Protein AF-A0A5N5FW24-F1 (afdb_monomer)

Structure (mmCIF, N/CA/C/O backbone):
data_AF-A0A5N5FW24-F1
#
_entry.id   AF-A0A5N5FW24-F1
#
loop_
_atom_site.group_PDB
_atom_site.id
_atom_site.type_symbol
_atom_site.label_atom_id
_atom_site.label_alt_id
_atom_site.label_comp_id
_atom_site.label_asym_id
_atom_site.label_entity_id
_atom_site.label_seq_id
_atom_site.pdbx_PDB_ins_code
_atom_site.Cartn_x
_atom_site.Cartn_y
_atom_site.Cartn_z
_atom_site.occupancy
_atom_site.B_iso_or_equiv
_atom_site.auth_seq_id
_atom_site.auth_comp_id
_atom_site.auth_asym_id
_atom_site.auth_atom_id
_atom_site.pdbx_PDB_model_num
ATOM 1 N N . MET A 1 1 ? 13.592 -8.524 -9.738 1.00 65.50 1 MET A N 1
ATOM 2 C CA . MET A 1 1 ? 12.528 -8.003 -10.627 1.00 65.50 1 MET A CA 1
ATOM 3 C C . MET A 1 1 ? 11.386 -9.004 -10.630 1.00 65.50 1 MET A C 1
ATOM 5 O O . MET A 1 1 ? 11.663 -10.185 -10.805 1.00 65.50 1 MET A O 1
ATOM 9 N N . VAL A 1 2 ? 10.153 -8.561 -10.363 1.00 78.50 2 VAL A N 1
ATOM 10 C CA . VAL A 1 2 ? 8.972 -9.440 -10.421 1.00 78.50 2 VAL A CA 1
ATOM 11 C C . VAL A 1 2 ? 8.813 -9.926 -11.860 1.00 78.50 2 VAL A C 1
ATOM 13 O O . VAL A 1 2 ? 8.873 -9.114 -12.783 1.00 78.50 2 VAL A O 1
ATOM 16 N N . LYS A 1 3 ? 8.683 -11.241 -12.047 1.00 85.62 3 LYS A N 1
ATOM 17 C CA . LYS A 1 3 ? 8.463 -11.851 -13.360 1.00 85.62 3 LYS A CA 1
ATOM 18 C C . LYS A 1 3 ? 6.961 -11.944 -13.606 1.00 85.62 3 LYS A C 1
ATOM 20 O O . LYS A 1 3 ? 6.231 -12.409 -12.738 1.00 85.62 3 LYS A O 1
ATOM 25 N N . ALA A 1 4 ? 6.535 -11.508 -14.778 1.00 88.00 4 ALA A N 1
ATOM 26 C CA . ALA A 1 4 ? 5.164 -11.574 -15.255 1.00 88.00 4 ALA A CA 1
ATOM 27 C C . ALA A 1 4 ? 5.208 -11.919 -16.749 1.00 88.00 4 ALA A C 1
ATOM 29 O O . ALA A 1 4 ? 6.204 -11.617 -17.415 1.00 88.00 4 ALA A O 1
ATOM 30 N N . SER A 1 5 ? 4.179 -12.589 -17.266 1.00 93.19 5 SER A N 1
ATOM 31 C CA . SER A 1 5 ? 4.085 -12.857 -18.701 1.00 93.19 5 SER A CA 1
ATOM 32 C C . SER A 1 5 ? 3.871 -11.548 -19.472 1.00 93.19 5 SER A C 1
ATOM 34 O O . SER A 1 5 ? 3.339 -10.585 -18.904 1.00 93.19 5 SER A O 1
ATOM 36 N N . PRO A 1 6 ? 4.251 -11.483 -20.758 1.00 92.69 6 PRO A N 1
ATOM 37 C CA . PRO A 1 6 ? 3.826 -10.389 -21.624 1.00 92.69 6 PRO A CA 1
ATOM 38 C C . PRO A 1 6 ? 2.306 -10.196 -21.553 1.00 92.69 6 PRO A C 1
ATOM 40 O O . PRO A 1 6 ? 1.575 -11.160 -21.320 1.00 92.69 6 PRO A O 1
ATOM 43 N N . GLU A 1 7 ? 1.857 -8.949 -21.706 1.00 92.31 7 GLU A N 1
ATOM 44 C CA . GLU A 1 7 ? 0.427 -8.584 -21.727 1.00 92.31 7 GLU A CA 1
ATOM 45 C C . GLU A 1 7 ? -0.350 -8.955 -20.449 1.00 92.31 7 GLU A C 1
ATOM 47 O O . GLU A 1 7 ? -1.571 -9.088 -20.459 1.00 92.31 7 GLU A O 1
ATOM 52 N N . SER A 1 8 ? 0.351 -9.096 -19.321 1.00 93.44 8 SER A N 1
ATOM 53 C CA . SER A 1 8 ? -0.266 -9.321 -18.013 1.00 93.44 8 SER A CA 1
ATOM 54 C C . SER A 1 8 ? -0.088 -8.132 -17.073 1.00 93.44 8 SER A C 1
ATOM 56 O O . SER A 1 8 ? 0.780 -7.276 -17.261 1.00 93.44 8 SER A O 1
ATOM 58 N N . PHE A 1 9 ? -0.907 -8.100 -16.022 1.00 93.25 9 PHE A N 1
ATOM 59 C CA . PHE A 1 9 ? -0.816 -7.112 -14.953 1.00 93.25 9 PHE A CA 1
ATOM 60 C C . PHE A 1 9 ? -0.422 -7.788 -13.644 1.00 93.25 9 PHE A C 1
ATOM 62 O O . PHE A 1 9 ? -0.847 -8.902 -13.341 1.00 93.25 9 PHE A O 1
ATOM 69 N N . ILE A 1 10 ? 0.373 -7.084 -12.841 1.00 94.12 10 ILE A N 1
ATOM 70 C CA . ILE A 1 10 ? 0.716 -7.510 -11.485 1.00 94.12 10 ILE A CA 1
ATOM 71 C C . ILE A 1 10 ? -0.289 -6.865 -10.532 1.00 94.12 10 ILE A C 1
ATOM 73 O O . ILE A 1 10 ? -0.366 -5.638 -10.456 1.00 94.12 10 ILE A O 1
ATOM 77 N N . ILE A 1 11 ? -1.019 -7.688 -9.782 1.00 94.19 11 ILE A N 1
ATOM 78 C CA . ILE A 1 11 ? -1.941 -7.233 -8.736 1.00 94.19 11 ILE A CA 1
ATOM 79 C C . ILE A 1 11 ? -1.225 -7.296 -7.392 1.00 94.19 11 ILE A C 1
ATOM 81 O O . ILE A 1 11 ? -0.527 -8.264 -7.091 1.00 94.19 11 ILE A O 1
ATOM 85 N N . GLN A 1 12 ? -1.394 -6.255 -6.583 1.00 94.50 12 GLN A N 1
ATOM 86 C CA . GLN A 1 12 ? -0.831 -6.187 -5.242 1.00 94.50 12 GLN A CA 1
ATOM 87 C C . GLN A 1 12 ? -1.846 -5.643 -4.257 1.00 94.50 12 GLN A C 1
ATOM 89 O O . GLN A 1 12 ? -2.657 -4.776 -4.583 1.00 94.50 12 GLN A O 1
ATOM 94 N N . VAL A 1 13 ? -1.761 -6.151 -3.034 1.00 95.81 13 VAL A N 1
ATOM 95 C CA . VAL A 1 13 ? -2.589 -5.697 -1.924 1.00 95.81 13 VAL A CA 1
ATOM 96 C C . VAL A 1 13 ? -2.002 -4.394 -1.385 1.00 95.81 13 VAL A C 1
ATOM 98 O O . VAL A 1 13 ? -0.823 -4.335 -1.033 1.00 95.81 13 VAL A O 1
ATOM 101 N N . GLY A 1 14 ? -2.827 -3.349 -1.324 1.00 95.06 14 GLY A N 1
ATOM 102 C CA . GLY A 1 14 ? -2.496 -2.085 -0.662 1.00 95.06 14 GLY A CA 1
ATOM 103 C C . GLY A 1 14 ? -2.966 -2.041 0.795 1.00 95.06 14 GLY A C 1
ATOM 104 O O . GLY A 1 14 ? -3.811 -2.835 1.206 1.00 95.06 14 GLY A O 1
ATOM 105 N N . GLU A 1 15 ? -2.477 -1.060 1.559 1.00 93.81 15 GLU A N 1
ATOM 106 C CA . GLU A 1 15 ? -2.783 -0.910 2.994 1.00 93.81 15 GLU A CA 1
ATOM 107 C C . GLU A 1 15 ? -4.285 -0.826 3.295 1.00 93.81 15 GLU A C 1
ATOM 109 O O . GLU A 1 15 ? -4.752 -1.409 4.263 1.00 93.81 15 GLU A O 1
ATOM 114 N N . SER A 1 16 ? -5.088 -0.159 2.460 1.00 95.56 16 SER A N 1
ATOM 115 C CA . SER A 1 16 ? -6.535 -0.091 2.708 1.00 95.56 16 SER A CA 1
ATOM 116 C C . SER A 1 16 ? -7.222 -1.455 2.608 1.00 95.56 16 SER A C 1
ATOM 118 O O . SER A 1 16 ? -8.159 -1.712 3.358 1.00 95.56 16 SER A O 1
ATOM 120 N N . ALA A 1 17 ? -6.769 -2.334 1.709 1.00 95.38 17 ALA A N 1
ATOM 121 C CA . ALA A 1 17 ? -7.306 -3.689 1.604 1.00 95.38 17 ALA A CA 1
ATOM 122 C C . ALA A 1 17 ? -6.893 -4.539 2.813 1.00 95.38 17 ALA A C 1
ATOM 124 O O . ALA A 1 17 ? -7.723 -5.274 3.343 1.00 95.38 17 ALA A O 1
ATOM 125 N N . ASP A 1 18 ? -5.658 -4.377 3.285 1.00 93.81 18 ASP A N 1
ATOM 126 C CA . ASP A 1 18 ? -5.161 -4.991 4.518 1.00 93.81 18 ASP A CA 1
ATOM 127 C C . ASP A 1 18 ? -6.038 -4.608 5.724 1.00 93.81 18 ASP A C 1
ATOM 129 O O . ASP A 1 18 ? -6.677 -5.477 6.327 1.00 93.81 18 ASP A O 1
ATOM 133 N N . ILE A 1 19 ? -6.215 -3.302 5.958 1.00 93.38 19 ILE A N 1
ATOM 134 C CA . ILE A 1 19 ? -7.038 -2.740 7.042 1.00 93.38 19 ILE A CA 1
ATOM 135 C C . ILE A 1 19 ? -8.483 -3.248 6.967 1.00 93.38 19 ILE A C 1
ATOM 137 O O . ILE A 1 19 ? -9.005 -3.792 7.939 1.00 93.38 19 ILE A O 1
ATOM 141 N N . ILE A 1 20 ? -9.138 -3.117 5.806 1.00 93.75 20 ILE A N 1
ATOM 142 C CA . ILE A 1 20 ? -10.542 -3.531 5.626 1.00 93.75 20 ILE A CA 1
ATOM 143 C C . ILE A 1 20 ? -10.707 -5.041 5.836 1.00 93.75 20 ILE A C 1
ATOM 145 O O . ILE A 1 20 ? -11.719 -5.485 6.380 1.00 93.75 20 ILE A O 1
ATOM 149 N N . SER A 1 21 ? -9.726 -5.832 5.399 1.00 92.38 21 SER A N 1
ATOM 150 C CA . SER A 1 21 ? -9.753 -7.290 5.521 1.00 92.38 21 SER A CA 1
ATOM 151 C C . SER A 1 21 ? -9.380 -7.797 6.915 1.00 92.38 21 SER A C 1
ATOM 153 O O . SER A 1 21 ? -9.483 -9.001 7.158 1.00 92.38 21 SER A O 1
ATOM 155 N N . ARG A 1 22 ? -8.964 -6.899 7.819 1.00 90.25 22 ARG A N 1
ATOM 156 C CA . ARG A 1 22 ? -8.459 -7.215 9.160 1.00 90.25 22 ARG A CA 1
ATOM 157 C C . ARG A 1 22 ? -7.259 -8.164 9.115 1.00 90.25 22 ARG A C 1
ATOM 159 O O . ARG A 1 22 ? -7.224 -9.168 9.817 1.00 90.25 22 ARG A O 1
ATOM 166 N N . GLY A 1 23 ? -6.315 -7.879 8.218 1.00 87.56 23 GLY A N 1
ATOM 167 C CA . GLY A 1 23 ? -5.090 -8.664 8.041 1.00 87.56 23 GLY A CA 1
ATOM 168 C C . GLY A 1 23 ? -5.261 -9.990 7.290 1.00 87.56 23 GLY A C 1
ATOM 169 O O . GLY A 1 23 ? -4.290 -10.725 7.132 1.00 87.56 23 GLY A O 1
ATOM 170 N N . LYS A 1 24 ? -6.464 -10.321 6.787 1.00 90.94 24 LYS A N 1
ATOM 171 C CA . LYS A 1 24 ? -6.649 -11.490 5.897 1.00 90.94 24 LYS A CA 1
ATOM 172 C C . LYS A 1 24 ? -5.926 -11.312 4.560 1.00 90.94 24 LYS A C 1
ATOM 174 O O . LYS A 1 24 ? -5.506 -12.290 3.949 1.00 90.94 24 LYS A O 1
ATOM 179 N N . LEU A 1 25 ? -5.817 -10.070 4.100 1.00 93.19 25 LEU A N 1
ATOM 180 C CA . LEU A 1 25 ? -4.933 -9.649 3.025 1.00 93.19 25 LEU A CA 1
ATOM 181 C C . LEU A 1 25 ? -3.790 -8.853 3.650 1.00 93.19 25 LEU A C 1
ATOM 183 O O . LEU A 1 25 ? -4.033 -8.041 4.535 1.00 93.19 25 LEU A O 1
ATOM 187 N N . GLN A 1 26 ? -2.567 -9.055 3.169 1.00 91.25 26 GLN A N 1
ATOM 188 C CA . GLN A 1 26 ? -1.392 -8.363 3.694 1.00 91.25 26 GLN A CA 1
ATOM 189 C C . GLN A 1 26 ? -0.850 -7.372 2.670 1.00 91.25 26 GLN A C 1
ATOM 191 O O . GLN A 1 26 ? -0.580 -7.744 1.523 1.00 91.25 26 GLN A O 1
ATOM 196 N N . ALA A 1 27 ? -0.676 -6.115 3.082 1.00 92.50 27 ALA A N 1
ATOM 197 C CA . ALA A 1 27 ? -0.110 -5.081 2.230 1.00 92.50 27 ALA A CA 1
ATOM 198 C C . ALA A 1 27 ? 1.280 -5.497 1.721 1.00 92.50 27 ALA A C 1
ATOM 200 O O . ALA A 1 27 ? 2.162 -5.893 2.483 1.00 92.50 27 ALA A O 1
ATOM 201 N N . THR A 1 28 ? 1.484 -5.428 0.406 1.00 92.12 28 THR A N 1
ATOM 202 C CA . THR A 1 28 ? 2.715 -5.919 -0.220 1.00 92.12 28 THR A CA 1
ATOM 203 C C . THR A 1 28 ? 3.801 -4.844 -0.201 1.00 92.12 28 THR A C 1
ATOM 205 O O . THR A 1 28 ? 3.726 -3.870 -0.953 1.00 92.12 28 THR A O 1
ATOM 208 N N . LEU A 1 29 ? 4.855 -5.043 0.601 1.00 88.56 29 LEU A N 1
ATOM 209 C CA . LEU A 1 29 ? 6.050 -4.199 0.538 1.00 88.56 29 LEU A CA 1
ATOM 210 C C . LEU A 1 29 ? 6.749 -4.385 -0.816 1.00 88.56 29 LEU A C 1
ATOM 212 O O . LEU A 1 29 ? 7.009 -5.505 -1.258 1.00 88.56 29 LEU A O 1
ATOM 216 N N . ARG A 1 30 ? 7.077 -3.276 -1.481 1.00 88.00 30 ARG A N 1
ATOM 217 C CA . ARG A 1 30 ? 7.777 -3.293 -2.768 1.00 88.00 30 ARG A CA 1
ATOM 218 C C . ARG A 1 30 ? 8.770 -2.152 -2.885 1.00 88.00 30 ARG A C 1
ATOM 220 O O . ARG A 1 30 ? 8.531 -1.056 -2.396 1.00 88.00 30 ARG A O 1
ATOM 227 N N . SER A 1 31 ? 9.841 -2.408 -3.625 1.00 87.00 31 SER A N 1
ATOM 228 C CA . SER A 1 31 ? 10.819 -1.404 -4.032 1.00 87.00 31 SER A CA 1
ATOM 229 C C . SER A 1 31 ? 11.177 -1.598 -5.502 1.00 87.00 31 SER A C 1
ATOM 231 O O . SER A 1 31 ? 11.070 -2.702 -6.048 1.00 87.00 31 SER A O 1
ATOM 233 N N . LEU A 1 32 ? 11.557 -0.507 -6.156 1.00 84.75 32 LEU A N 1
ATOM 234 C CA . LEU A 1 32 ? 12.049 -0.503 -7.523 1.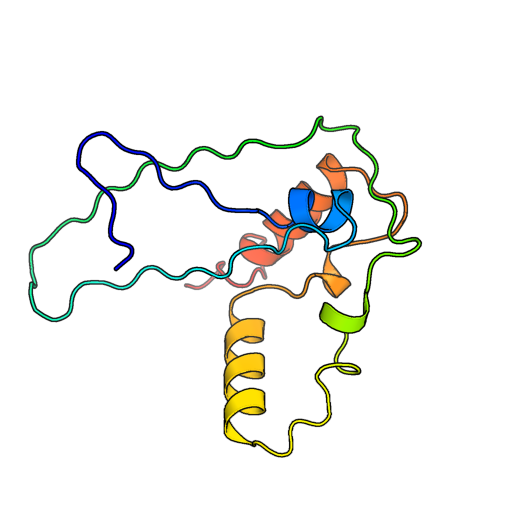00 84.75 32 LEU A CA 1
ATOM 235 C C . LEU A 1 32 ? 13.513 -0.082 -7.492 1.00 84.75 32 LEU A C 1
ATOM 237 O O . LEU A 1 32 ? 13.850 0.950 -6.922 1.00 84.75 32 LEU A O 1
ATOM 241 N N . CYS A 1 33 ? 14.373 -0.877 -8.121 1.00 83.12 33 CYS A N 1
ATOM 242 C CA . CYS A 1 33 ? 15.787 -0.570 -8.268 1.00 83.12 33 CYS A CA 1
ATOM 243 C C . CYS A 1 33 ? 16.159 -0.467 -9.746 1.00 83.12 33 CYS A C 1
ATOM 245 O O . CYS A 1 33 ? 15.604 -1.169 -10.601 1.00 83.12 33 CYS A O 1
ATOM 247 N N . ARG A 1 34 ? 17.117 0.413 -10.041 1.00 83.56 34 ARG A N 1
ATOM 248 C CA . ARG A 1 34 ? 17.750 0.477 -11.356 1.00 83.56 34 ARG A CA 1
ATOM 249 C C . ARG A 1 34 ? 18.549 -0.815 -11.588 1.00 83.56 34 ARG A C 1
ATOM 251 O O . ARG A 1 34 ? 19.285 -1.226 -10.690 1.00 83.56 34 ARG A O 1
ATOM 258 N N . PRO A 1 35 ? 18.430 -1.468 -12.757 1.00 82.06 35 PRO A N 1
ATOM 259 C CA . PRO A 1 35 ? 19.271 -2.614 -13.088 1.00 82.06 35 PRO A CA 1
ATOM 260 C C . PRO A 1 35 ? 20.753 -2.223 -13.085 1.00 82.06 35 PRO A C 1
ATOM 262 O O . PRO A 1 35 ? 21.139 -1.281 -13.765 1.00 82.06 35 PRO A O 1
ATOM 265 N N . SER A 1 36 ? 21.591 -2.963 -12.359 1.00 80.50 36 SER A N 1
ATOM 266 C CA . SER A 1 36 ? 23.026 -2.658 -12.222 1.00 80.50 36 SER A CA 1
ATOM 267 C C . SER A 1 36 ? 23.859 -2.952 -13.471 1.00 80.50 36 SER A C 1
ATOM 269 O O . SER A 1 36 ? 24.993 -2.507 -13.567 1.00 80.50 36 SER A O 1
ATOM 271 N N . LYS A 1 37 ? 23.320 -3.729 -14.415 1.00 83.00 37 LYS A N 1
ATOM 272 C CA . LYS A 1 37 ? 24.046 -4.195 -15.607 1.00 83.00 37 LYS A CA 1
ATOM 273 C C . LYS A 1 37 ? 23.912 -3.276 -16.825 1.00 83.00 37 LYS A C 1
ATOM 275 O O . LYS A 1 37 ? 24.569 -3.532 -17.826 1.00 83.00 37 LYS A O 1
ATOM 280 N N . PHE A 1 38 ? 23.036 -2.272 -16.776 1.00 79.00 38 PHE A N 1
ATOM 281 C CA . PHE A 1 38 ? 22.714 -1.439 -17.934 1.00 79.00 38 PHE A CA 1
ATOM 282 C C . PHE A 1 38 ? 22.637 0.033 -17.536 1.00 79.00 38 PHE A C 1
ATOM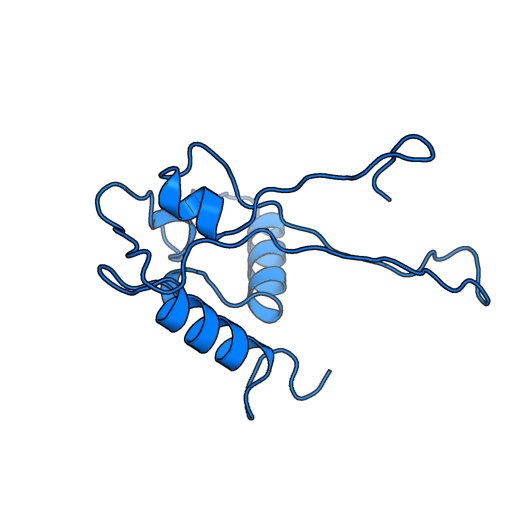 284 O O . PHE A 1 38 ? 21.825 0.410 -16.689 1.00 79.00 38 PHE A O 1
ATOM 291 N N . ASP A 1 39 ? 23.446 0.868 -18.188 1.00 79.81 39 ASP A N 1
ATOM 292 C CA . ASP A 1 39 ? 23.543 2.286 -17.838 1.00 79.81 39 ASP A CA 1
ATOM 293 C C . ASP A 1 39 ? 22.526 3.186 -18.549 1.00 79.81 39 ASP A C 1
ATOM 295 O O . ASP A 1 39 ? 22.139 4.220 -18.013 1.00 79.81 39 ASP A O 1
ATOM 299 N N . ASN A 1 40 ? 22.025 2.768 -19.711 1.00 85.00 40 ASN A N 1
ATOM 300 C CA . ASN A 1 40 ? 21.139 3.578 -20.553 1.00 85.00 40 ASN A CA 1
ATOM 301 C C . ASN A 1 40 ? 19.789 2.891 -20.779 1.00 85.00 40 ASN A C 1
ATOM 303 O O . ASN A 1 40 ? 19.303 2.800 -21.904 1.00 85.00 40 ASN A O 1
ATOM 307 N N . LEU A 1 41 ? 19.202 2.354 -19.708 1.00 85.88 41 LEU A N 1
ATOM 308 C CA . LEU A 1 41 ? 17.901 1.694 -19.763 1.00 85.88 41 LEU A CA 1
ATOM 309 C C . LEU A 1 41 ? 16.849 2.524 -19.023 1.00 85.88 41 LEU A C 1
ATOM 311 O O . LEU A 1 41 ? 16.906 2.659 -17.800 1.00 85.88 41 LEU A O 1
ATOM 315 N N . SER A 1 42 ? 15.866 3.038 -19.765 1.00 86.44 42 SER A N 1
ATOM 316 C CA . SER A 1 42 ? 14.648 3.599 -19.177 1.00 86.44 42 SER A CA 1
ATOM 317 C C . SER A 1 42 ? 13.705 2.467 -18.777 1.00 86.44 42 SER A C 1
ATOM 319 O O . SER A 1 42 ? 13.491 1.522 -19.540 1.00 86.44 42 SER A O 1
ATOM 321 N N . ARG A 1 43 ? 13.139 2.554 -17.571 1.00 85.56 43 ARG A N 1
ATOM 322 C CA . ARG A 1 43 ? 12.089 1.645 -17.111 1.00 85.56 43 ARG A CA 1
ATOM 323 C C . ARG A 1 43 ? 10.795 2.422 -16.959 1.00 85.56 43 ARG A C 1
ATOM 325 O O . ARG A 1 43 ? 10.628 3.176 -16.005 1.00 85.56 43 ARG A O 1
ATOM 332 N N . GLU A 1 44 ? 9.862 2.148 -17.852 1.00 88.75 44 GLU A N 1
ATOM 333 C CA . GLU A 1 44 ? 8.527 2.728 -17.821 1.00 88.75 44 GLU A CA 1
ATOM 334 C C . GLU A 1 44 ? 7.577 1.792 -17.071 1.00 88.75 44 GLU A C 1
ATOM 336 O O . GLU A 1 44 ? 7.660 0.564 -17.150 1.00 88.75 44 GLU A O 1
ATOM 341 N N . THR A 1 45 ? 6.716 2.353 -16.228 1.00 90.19 45 THR A N 1
ATOM 342 C CA . THR A 1 45 ? 5.734 1.583 -15.460 1.00 90.19 45 THR A CA 1
ATOM 343 C C . THR A 1 45 ? 4.492 2.433 -15.273 1.00 90.19 45 THR A C 1
ATOM 345 O O . THR A 1 45 ? 4.575 3.546 -14.765 1.00 90.19 45 THR A O 1
ATOM 348 N N . PHE A 1 46 ? 3.342 1.877 -15.636 1.00 92.12 46 PHE A N 1
ATOM 349 C CA . PHE A 1 46 ? 2.042 2.453 -15.333 1.00 92.12 46 PHE A CA 1
ATOM 350 C C . PHE A 1 46 ? 1.445 1.739 -14.118 1.00 92.12 46 PHE A C 1
ATOM 352 O O . PHE A 1 46 ? 1.508 0.511 -14.023 1.00 92.12 46 PHE A O 1
ATOM 359 N N . VAL A 1 47 ? 0.905 2.501 -13.167 1.00 94.44 47 VAL A N 1
ATOM 360 C CA . VAL A 1 47 ? 0.314 1.965 -11.935 1.00 94.44 47 VAL A CA 1
ATOM 361 C C . VAL A 1 47 ? -1.093 2.520 -11.782 1.00 94.44 47 VAL A C 1
ATOM 363 O O . VAL A 1 47 ? -1.294 3.730 -11.845 1.00 94.44 47 VAL A O 1
ATOM 366 N N . VAL A 1 48 ? -2.053 1.627 -11.544 1.00 96.44 48 VAL A N 1
ATOM 367 C CA . VAL A 1 48 ? -3.442 1.976 -11.232 1.00 96.44 48 VAL A CA 1
ATOM 368 C C . VAL A 1 48 ? -3.717 1.633 -9.776 1.00 96.44 48 VAL A C 1
ATOM 370 O O . VAL A 1 48 ? -3.443 0.516 -9.338 1.00 96.44 48 VAL A O 1
ATOM 373 N N . PHE A 1 49 ? -4.285 2.584 -9.037 1.00 95.75 49 PHE A N 1
ATOM 374 C CA . PHE A 1 49 ? -4.731 2.376 -7.664 1.00 95.75 49 PHE A CA 1
ATOM 375 C C . PHE A 1 49 ? -6.248 2.192 -7.640 1.00 95.75 49 PHE A C 1
ATOM 377 O O . PHE A 1 49 ? -7.001 3.127 -7.906 1.00 95.75 49 PHE A O 1
ATOM 384 N N . LEU A 1 50 ? -6.696 0.981 -7.310 1.00 96.75 50 LEU A N 1
ATOM 385 C CA . LEU A 1 50 ? -8.098 0.714 -6.996 1.00 96.75 50 LEU A CA 1
ATOM 386 C C . LEU A 1 50 ? -8.317 1.023 -5.516 1.00 96.75 50 LEU A C 1
ATOM 388 O O . LEU A 1 50 ? -7.766 0.345 -4.649 1.00 96.75 50 LEU A O 1
ATOM 392 N N . GLN A 1 51 ? -9.081 2.074 -5.236 1.00 96.44 51 GLN A N 1
ATOM 393 C CA . GLN A 1 51 ? -9.229 2.626 -3.892 1.00 96.44 51 GLN A CA 1
ATOM 394 C C . GLN A 1 51 ? -10.662 2.499 -3.359 1.00 96.44 51 GLN A C 1
ATOM 396 O O . GLN A 1 51 ? -11.606 2.437 -4.152 1.00 96.44 51 GLN A O 1
ATOM 401 N N . PRO A 1 52 ? -10.855 2.478 -2.027 1.00 97.31 52 PRO A N 1
ATOM 402 C CA . PRO A 1 52 ? -12.184 2.553 -1.433 1.00 97.31 52 PRO A CA 1
ATOM 403 C C . PRO A 1 52 ? -12.922 3.844 -1.810 1.00 97.31 52 PRO A C 1
ATOM 405 O O . PRO A 1 52 ? -12.320 4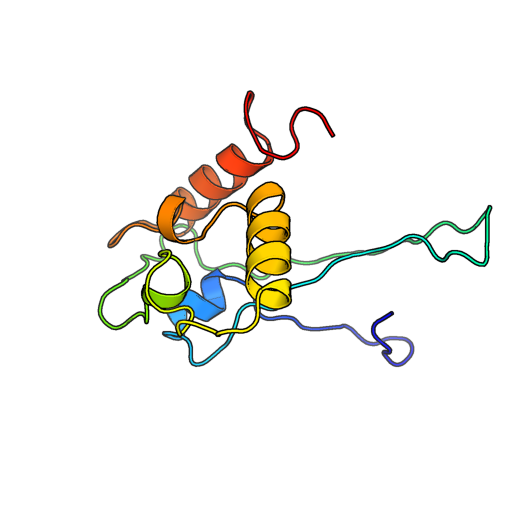.838 -2.218 1.00 97.31 52 PRO A O 1
ATOM 408 N N . ALA A 1 53 ? -14.238 3.858 -1.590 1.00 98.06 53 ALA A N 1
ATOM 409 C CA . ALA A 1 53 ? -15.003 5.100 -1.614 1.00 98.06 53 ALA A CA 1
ATOM 410 C C . ALA A 1 53 ? -14.443 6.100 -0.587 1.00 98.06 53 ALA A C 1
ATOM 412 O O . ALA A 1 53 ? -14.033 5.710 0.507 1.00 98.06 53 ALA A O 1
ATOM 413 N N . TRP A 1 54 ? -14.470 7.394 -0.910 1.00 97.88 54 TRP A N 1
ATOM 414 C CA . TRP A 1 54 ? -13.909 8.452 -0.061 1.00 97.88 54 TRP A CA 1
ATOM 415 C C . TRP A 1 54 ? -14.457 8.456 1.371 1.00 97.88 54 TRP A C 1
ATOM 417 O O . TRP A 1 54 ? -13.705 8.672 2.319 1.00 97.88 54 TRP A O 1
ATOM 427 N N . ASN A 1 55 ? -15.747 8.163 1.531 1.00 97.94 55 ASN A N 1
ATOM 428 C CA . ASN A 1 55 ? -16.439 8.098 2.816 1.00 97.94 55 ASN A CA 1
ATOM 429 C C . ASN A 1 55 ? -16.337 6.727 3.509 1.00 97.94 55 ASN A C 1
ATOM 431 O O . ASN A 1 55 ? -16.979 6.523 4.537 1.00 97.94 55 ASN A O 1
ATOM 435 N N . LYS A 1 56 ? -15.574 5.767 2.967 1.00 97.81 56 LYS A N 1
ATOM 436 C CA . LYS A 1 56 ? -15.380 4.469 3.616 1.00 97.81 56 LYS A CA 1
ATOM 437 C C . LYS A 1 56 ? -14.665 4.678 4.946 1.00 97.81 56 LYS A C 1
ATOM 439 O O . LYS A 1 56 ? -13.510 5.087 4.959 1.00 97.81 56 LYS A O 1
ATOM 444 N N . THR A 1 57 ? -15.333 4.355 6.044 1.00 97.19 57 THR A N 1
ATOM 445 C CA . THR A 1 57 ? -14.742 4.393 7.383 1.00 97.19 57 THR A CA 1
ATOM 446 C C . THR A 1 57 ? -13.889 3.155 7.647 1.00 97.19 57 THR A C 1
ATOM 448 O O . THR A 1 57 ? -14.292 2.031 7.319 1.00 97.19 57 THR A O 1
ATOM 451 N N . PHE A 1 58 ? -12.720 3.361 8.252 1.00 94.69 58 PHE A N 1
ATOM 452 C CA . PHE A 1 58 ? -11.893 2.302 8.815 1.00 94.69 58 PHE A CA 1
ATOM 453 C C . PHE A 1 58 ? -12.249 2.056 10.280 1.00 94.69 58 PHE A C 1
ATOM 455 O O . PHE A 1 58 ? -12.484 2.986 11.046 1.00 94.69 58 PHE A O 1
ATOM 462 N N . SER A 1 59 ? -12.277 0.778 10.645 1.00 89.88 59 SER A N 1
ATOM 463 C CA . SER A 1 59 ? -12.427 0.300 12.016 1.00 89.88 59 SER A CA 1
ATOM 464 C C . SER A 1 59 ? -11.155 -0.463 12.349 1.00 89.88 59 SER A C 1
ATOM 466 O O . SER A 1 59 ? -10.731 -1.342 11.598 1.00 89.88 59 SER A O 1
ATOM 468 N N . VAL A 1 60 ? -10.519 -0.050 13.437 1.00 83.50 60 VAL A N 1
ATOM 469 C CA . VAL A 1 60 ? -9.284 -0.640 13.963 1.00 83.50 60 VAL A CA 1
ATOM 470 C C . VAL A 1 60 ? -9.611 -1.700 15.020 1.00 83.50 60 VAL A C 1
ATOM 472 O O . VAL A 1 60 ? -8.752 -2.476 15.426 1.00 83.50 60 VAL A O 1
ATOM 475 N N . THR A 1 61 ? -10.879 -1.783 15.424 1.00 76.44 61 THR A N 1
ATOM 476 C CA . THR A 1 61 ? -11.430 -2.874 16.228 1.00 76.44 61 THR A CA 1
ATOM 477 C C . THR A 1 61 ? -11.069 -4.212 15.569 1.00 76.44 61 THR A C 1
ATOM 479 O O . THR A 1 61 ? -11.292 -4.405 14.376 1.00 76.44 61 THR A O 1
ATOM 482 N N . ASP A 1 62 ? -10.438 -5.120 16.312 1.00 70.81 62 ASP A N 1
ATOM 483 C CA . ASP A 1 62 ? -9.940 -6.423 15.835 1.00 70.81 62 ASP A CA 1
ATOM 484 C C . ASP A 1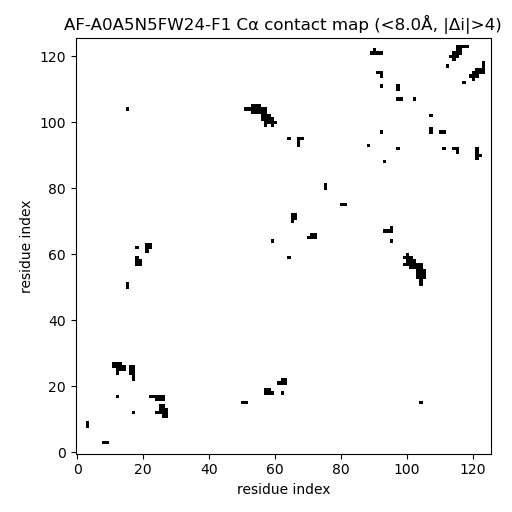 62 ? -8.888 -6.380 14.704 1.00 70.81 62 ASP A C 1
ATOM 486 O O . ASP A 1 62 ? -8.560 -7.421 14.133 1.00 70.81 62 ASP A O 1
ATOM 490 N N . TYR A 1 63 ? -8.346 -5.206 14.355 1.00 73.69 63 TYR A N 1
ATOM 491 C CA . TYR A 1 63 ? -7.152 -5.132 13.517 1.00 73.69 63 TYR A CA 1
ATOM 492 C C . TYR A 1 63 ? -5.942 -5.482 14.390 1.00 73.69 63 TYR A C 1
ATOM 494 O O . TYR A 1 63 ? -5.808 -4.901 15.472 1.00 73.69 63 TYR A O 1
ATOM 502 N N . PRO A 1 64 ? -5.047 -6.391 13.966 1.00 66.88 64 PRO A N 1
ATOM 503 C CA . PRO A 1 64 ? -3.816 -6.677 14.695 1.00 66.88 64 PRO A CA 1
ATOM 504 C C . PRO A 1 64 ? -2.885 -5.456 14.620 1.00 66.88 64 PRO A C 1
ATOM 506 O O . PRO A 1 64 ? -1.953 -5.387 13.822 1.00 66.88 64 PRO A O 1
ATOM 509 N N . MET A 1 65 ? -3.152 -4.445 15.450 1.00 57.78 65 MET A N 1
ATOM 510 C CA . MET A 1 65 ? -2.433 -3.169 15.438 1.00 57.78 65 MET A CA 1
ATOM 511 C C . MET A 1 65 ? -0.982 -3.308 15.915 1.00 57.78 65 MET A C 1
ATOM 513 O O . MET A 1 65 ? -0.161 -2.417 15.693 1.00 57.78 65 MET A O 1
ATOM 517 N N . ASN A 1 66 ? -0.638 -4.474 16.458 1.00 51.97 66 ASN A N 1
ATOM 518 C CA . ASN A 1 66 ? 0.715 -4.838 16.845 1.00 51.97 66 ASN A CA 1
ATOM 519 C C . ASN A 1 66 ? 1.672 -5.047 15.650 1.00 51.97 66 ASN A C 1
ATOM 521 O O . ASN A 1 66 ? 2.865 -5.236 15.858 1.00 51.97 66 ASN A O 1
ATOM 525 N N . MET A 1 67 ? 1.194 -4.945 14.399 1.00 49.94 67 MET A N 1
ATOM 526 C CA . MET A 1 67 ? 2.064 -4.842 13.213 1.00 49.94 67 MET A CA 1
ATOM 527 C C . MET A 1 67 ? 2.630 -3.430 12.968 1.00 49.94 67 MET A C 1
ATOM 529 O O . MET A 1 67 ? 3.499 -3.269 12.112 1.00 49.94 67 MET A O 1
ATOM 533 N N . GLY A 1 68 ? 2.145 -2.398 13.674 1.00 46.59 68 GLY A N 1
ATOM 534 C CA . GLY A 1 68 ? 2.546 -0.998 13.456 1.00 46.59 68 GLY A CA 1
ATOM 535 C C . GLY A 1 68 ? 3.156 -0.286 14.666 1.00 46.59 68 GLY A C 1
ATOM 536 O O . GLY A 1 68 ? 3.745 0.783 14.500 1.00 46.59 68 GLY A O 1
ATOM 537 N N . THR A 1 69 ? 3.027 -0.848 15.866 1.00 39.22 69 THR A N 1
ATOM 538 C CA . THR A 1 69 ? 3.729 -0.410 17.076 1.00 39.22 69 THR A CA 1
ATOM 539 C C . THR A 1 69 ? 4.881 -1.361 17.368 1.00 39.22 69 THR A C 1
ATOM 541 O O . THR A 1 69 ? 4.791 -2.565 17.156 1.00 39.22 69 THR A O 1
ATOM 544 N N . SER A 1 70 ? 5.972 -0.789 17.868 1.00 47.03 70 SER A N 1
ATOM 545 C CA . SER A 1 70 ? 7.261 -1.391 18.232 1.00 47.03 70 SER A CA 1
ATOM 546 C C . SER A 1 70 ? 7.217 -2.582 19.222 1.00 47.03 70 SER A C 1
ATOM 548 O O . SER A 1 70 ? 8.231 -2.865 19.856 1.00 47.03 70 SER A O 1
ATOM 550 N N . SER A 1 71 ? 6.084 -3.263 19.425 1.00 39.25 71 SER A N 1
ATOM 551 C CA . SER A 1 71 ? 5.899 -4.203 20.539 1.00 39.25 71 SER A CA 1
ATOM 552 C C . SER A 1 71 ? 5.426 -5.618 20.181 1.00 39.25 71 SER A C 1
ATOM 554 O O . SER A 1 71 ? 5.466 -6.453 21.075 1.00 39.25 71 SER A O 1
ATOM 556 N N . GLU A 1 72 ? 5.088 -5.951 18.924 1.00 38.41 72 GLU A N 1
ATOM 557 C CA . GLU A 1 72 ? 5.030 -7.368 18.481 1.00 38.41 72 GLU A CA 1
ATOM 558 C C . GLU A 1 72 ? 5.630 -7.620 17.090 1.00 38.41 72 GLU A C 1
ATOM 560 O O . GLU A 1 72 ? 5.242 -8.534 16.360 1.00 38.41 72 GLU A O 1
ATOM 565 N N . ILE A 1 73 ? 6.725 -6.932 16.776 1.00 47.16 73 ILE A N 1
ATOM 566 C CA . ILE A 1 73 ? 7.834 -7.741 16.276 1.00 47.16 73 ILE A CA 1
ATOM 567 C C . ILE A 1 73 ? 8.145 -8.599 17.498 1.00 47.16 73 ILE A C 1
ATOM 569 O O . ILE A 1 73 ? 8.477 -8.040 18.546 1.00 47.16 73 ILE A O 1
ATOM 573 N N . LYS A 1 74 ? 7.936 -9.926 17.429 1.00 39.59 74 LYS A N 1
ATOM 574 C CA . LYS A 1 74 ? 8.556 -10.859 18.388 1.00 39.59 74 LYS A CA 1
ATOM 575 C C . LYS A 1 74 ? 9.922 -10.273 18.726 1.00 39.59 74 LYS A C 1
ATOM 577 O O . LYS A 1 74 ? 10.541 -9.755 17.806 1.00 39.59 74 LYS A O 1
ATOM 582 N N . GLN A 1 75 ? 10.395 -10.293 19.967 1.00 43.38 75 GLN A N 1
ATOM 583 C CA . GLN A 1 75 ? 11.831 -10.105 20.171 1.00 43.38 75 GLN A CA 1
ATOM 584 C C . GLN A 1 75 ? 12.510 -11.141 19.270 1.00 43.38 75 GLN A C 1
ATOM 586 O O . GLN A 1 75 ? 12.515 -12.332 19.562 1.00 43.38 75 GLN A O 1
ATOM 591 N N . VAL A 1 76 ? 12.874 -10.723 18.062 1.00 48.06 76 VAL A N 1
ATOM 592 C CA . VAL A 1 76 ? 13.597 -11.543 17.132 1.00 48.06 76 VAL A CA 1
ATOM 593 C C . VAL A 1 76 ? 14.981 -11.268 17.645 1.00 48.06 76 VAL A C 1
ATOM 595 O O . VAL A 1 76 ? 15.484 -10.157 17.489 1.00 48.06 76 VAL A O 1
ATOM 598 N N . ASP A 1 77 ? 15.566 -12.260 18.305 1.00 59.12 77 ASP A N 1
ATOM 599 C CA . ASP A 1 77 ? 16.952 -12.243 18.780 1.00 59.12 77 ASP A CA 1
ATOM 600 C C . ASP A 1 77 ? 17.972 -12.103 17.620 1.00 59.12 77 ASP A C 1
ATOM 602 O O . ASP A 1 77 ? 19.156 -12.384 17.781 1.00 59.12 77 ASP A O 1
ATOM 606 N N . ASP A 1 78 ? 17.515 -11.677 16.437 1.00 69.31 78 ASP A N 1
ATOM 607 C CA . ASP A 1 78 ? 18.273 -11.451 15.223 1.00 69.31 78 ASP A CA 1
ATOM 608 C C . ASP A 1 78 ? 18.491 -9.936 15.009 1.00 69.31 78 ASP A C 1
ATOM 610 O O . ASP A 1 78 ? 17.593 -9.223 14.533 1.00 69.31 78 ASP A O 1
ATOM 614 N N . PRO A 1 79 ? 19.681 -9.415 15.355 1.00 72.50 79 PRO A N 1
ATOM 615 C CA . PRO A 1 79 ? 20.022 -8.000 15.226 1.00 72.50 79 PRO A CA 1
ATOM 616 C C . PRO A 1 79 ? 20.052 -7.487 13.777 1.00 72.50 79 PRO A C 1
ATOM 618 O O . PRO A 1 79 ? 20.109 -6.273 13.568 1.00 72.50 79 PRO A O 1
ATOM 621 N N . ASP A 1 80 ? 20.015 -8.361 12.768 1.00 72.88 80 ASP A N 1
ATOM 622 C CA . ASP A 1 80 ? 19.962 -7.932 11.368 1.00 72.88 80 ASP A CA 1
ATOM 623 C C . ASP A 1 80 ? 18.528 -7.598 10.915 1.00 72.88 80 ASP A C 1
ATOM 625 O O . ASP A 1 80 ? 18.327 -6.682 10.109 1.00 72.88 80 ASP A O 1
ATOM 629 N N . GLN A 1 81 ? 17.506 -8.247 11.487 1.00 72.62 81 GLN A N 1
ATOM 630 C CA . GLN A 1 81 ? 16.101 -7.916 11.204 1.00 72.62 81 GLN A CA 1
ATOM 631 C C . GLN A 1 81 ? 15.661 -6.600 11.849 1.00 72.62 81 GLN A C 1
ATOM 633 O O . GLN A 1 81 ? 14.867 -5.859 11.257 1.00 72.62 81 GLN A O 1
ATOM 638 N N . SER A 1 82 ? 16.189 -6.278 13.032 1.00 76.06 82 SER A N 1
ATOM 639 C CA . SER A 1 82 ? 15.906 -5.000 13.694 1.00 76.06 82 SER A CA 1
ATOM 640 C C . SER A 1 82 ? 16.435 -3.825 12.868 1.00 76.06 82 SER A C 1
ATOM 642 O O . SER A 1 82 ? 15.676 -2.907 12.560 1.00 76.06 82 SER A O 1
ATOM 644 N N . LYS A 1 83 ? 17.678 -3.913 12.373 1.00 85.19 83 LYS A N 1
ATOM 645 C CA . LYS A 1 83 ? 18.270 -2.901 11.480 1.00 85.19 83 LYS A CA 1
ATOM 646 C C . LYS A 1 83 ? 17.475 -2.712 10.192 1.00 85.19 83 LYS A C 1
ATOM 648 O O . LYS A 1 83 ? 17.208 -1.581 9.798 1.00 85.19 83 LYS A O 1
ATOM 653 N N . LEU A 1 84 ? 17.077 -3.801 9.529 1.00 82.69 84 LEU A N 1
ATOM 654 C CA . LEU A 1 84 ? 16.280 -3.704 8.302 1.00 82.69 84 LEU A CA 1
ATOM 655 C C . LEU A 1 84 ? 14.936 -3.008 8.558 1.00 82.69 84 LEU A C 1
ATOM 657 O O . LEU A 1 84 ? 14.494 -2.193 7.749 1.00 82.69 84 LEU A O 1
ATOM 661 N N . THR A 1 85 ? 14.301 -3.307 9.689 1.00 79.69 85 THR A N 1
ATOM 662 C CA . THR A 1 85 ? 13.036 -2.678 10.082 1.00 79.69 85 THR A CA 1
ATOM 663 C C . THR A 1 85 ? 13.207 -1.175 10.298 1.00 79.69 85 THR A C 1
ATOM 665 O O . THR A 1 85 ? 12.406 -0.390 9.785 1.00 79.69 85 THR A O 1
ATOM 668 N N . GLU A 1 86 ? 14.264 -0.762 10.998 1.00 83.44 86 GLU A N 1
ATOM 669 C CA . GLU A 1 86 ? 14.594 0.652 11.195 1.00 83.44 86 GLU A CA 1
ATOM 670 C C . GLU A 1 86 ? 14.824 1.373 9.860 1.00 83.44 86 GLU A C 1
ATOM 672 O O . GLU A 1 86 ? 14.294 2.463 9.642 1.00 83.44 86 GLU A O 1
ATOM 677 N N . GLU A 1 87 ? 15.556 0.757 8.927 1.00 87.25 87 GLU A N 1
ATOM 678 C CA . GLU A 1 87 ? 15.778 1.317 7.588 1.00 87.25 87 GLU A CA 1
ATOM 679 C C . GLU A 1 87 ? 14.477 1.464 6.789 1.00 87.25 87 GLU A C 1
ATOM 681 O O . GLU A 1 87 ? 14.270 2.476 6.116 1.00 87.25 87 GLU A O 1
ATOM 686 N N . ILE A 1 88 ? 13.556 0.502 6.891 1.00 86.94 88 ILE A N 1
ATOM 687 C CA . ILE A 1 88 ? 12.242 0.603 6.242 1.00 86.94 88 ILE A CA 1
ATOM 688 C C . ILE A 1 88 ? 11.444 1.776 6.822 1.00 86.94 88 ILE A C 1
ATOM 690 O O . ILE A 1 88 ? 10.865 2.550 6.058 1.00 86.94 88 ILE A O 1
ATOM 694 N N . GLN A 1 89 ? 11.446 1.957 8.145 1.00 84.00 89 GLN A N 1
ATOM 695 C CA . GLN A 1 89 ? 10.710 3.039 8.814 1.00 84.00 89 GLN A CA 1
ATOM 696 C C . GLN A 1 89 ? 11.247 4.440 8.482 1.00 84.00 89 GLN A C 1
ATOM 698 O O . GLN A 1 89 ? 10.494 5.412 8.544 1.00 84.00 89 GLN A O 1
ATOM 703 N N . LYS A 1 90 ? 12.511 4.560 8.052 1.00 84.88 90 LYS A N 1
ATOM 704 C CA . LYS A 1 90 ? 13.067 5.819 7.517 1.00 84.88 90 LYS A CA 1
ATOM 705 C C . LYS A 1 90 ? 12.474 6.211 6.159 1.00 84.88 90 LYS A C 1
ATOM 707 O O . LYS A 1 90 ? 12.618 7.356 5.739 1.00 84.88 90 LYS A O 1
ATOM 712 N N . ILE A 1 91 ? 11.856 5.272 5.440 1.00 87.44 91 ILE A N 1
ATOM 713 C CA . ILE A 1 91 ? 11.393 5.461 4.055 1.00 87.44 91 ILE A CA 1
ATOM 714 C C . ILE A 1 91 ? 9.869 5.383 3.959 1.00 87.44 91 ILE A C 1
ATOM 716 O O . ILE A 1 91 ? 9.259 6.121 3.182 1.00 87.44 91 ILE A O 1
ATOM 720 N N . VAL A 1 92 ? 9.265 4.490 4.739 1.00 88.75 92 VAL A N 1
ATOM 721 C CA . VAL A 1 92 ? 7.833 4.209 4.755 1.00 88.75 92 VAL A CA 1
ATOM 722 C C . VAL A 1 92 ? 7.270 4.684 6.097 1.00 88.75 92 VAL A C 1
ATOM 724 O O . VAL A 1 92 ? 7.654 4.149 7.137 1.00 88.75 92 VAL A O 1
ATOM 727 N N . P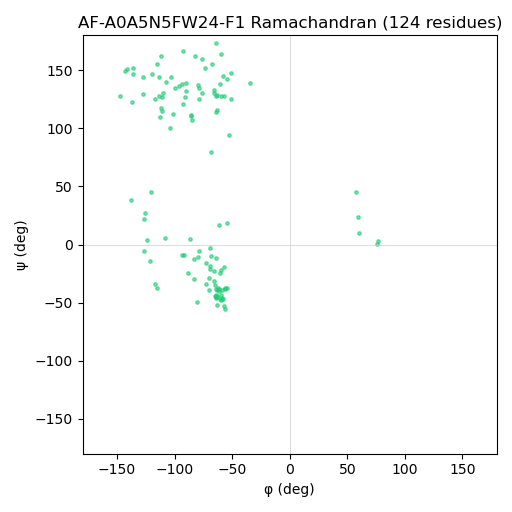RO A 1 93 ? 6.344 5.658 6.110 1.00 89.50 93 PRO A N 1
ATOM 728 C CA . PRO A 1 93 ? 5.733 6.134 7.330 1.00 89.50 93 PRO A CA 1
ATOM 729 C C . PRO A 1 93 ? 4.924 5.003 7.987 1.00 89.50 93 PRO A C 1
ATOM 731 O O . PRO A 1 93 ? 4.046 4.421 7.332 1.00 89.50 93 PRO A O 1
ATOM 734 N N . PRO A 1 94 ? 5.156 4.706 9.276 1.00 89.31 94 PRO A N 1
ATOM 735 C CA . PRO A 1 94 ? 4.443 3.655 9.993 1.00 89.31 94 PRO A CA 1
ATOM 736 C C . PRO A 1 94 ? 2.919 3.809 9.930 1.00 89.31 94 PRO A C 1
ATOM 738 O O . PRO A 1 94 ? 2.389 4.920 10.023 1.00 89.31 94 PRO A O 1
ATOM 741 N N . LEU A 1 95 ? 2.199 2.688 9.820 1.00 88.94 95 LEU A N 1
ATOM 742 C CA . LEU A 1 95 ? 0.733 2.685 9.767 1.00 88.94 95 LEU A CA 1
ATOM 743 C C . LEU A 1 95 ? 0.113 3.273 11.043 1.00 88.94 95 LEU A C 1
ATOM 745 O O . LEU A 1 95 ? -0.837 4.049 10.960 1.00 88.94 95 LEU A O 1
ATOM 749 N N . ALA A 1 96 ? 0.699 2.987 12.210 1.00 87.25 96 ALA A N 1
ATOM 750 C CA . ALA A 1 96 ? 0.232 3.492 13.503 1.00 87.25 96 ALA A CA 1
ATOM 751 C C . ALA A 1 96 ? 0.240 5.031 13.611 1.00 87.25 96 ALA A C 1
ATOM 753 O O . ALA A 1 96 ? -0.542 5.597 14.369 1.00 87.25 96 ALA A O 1
ATOM 754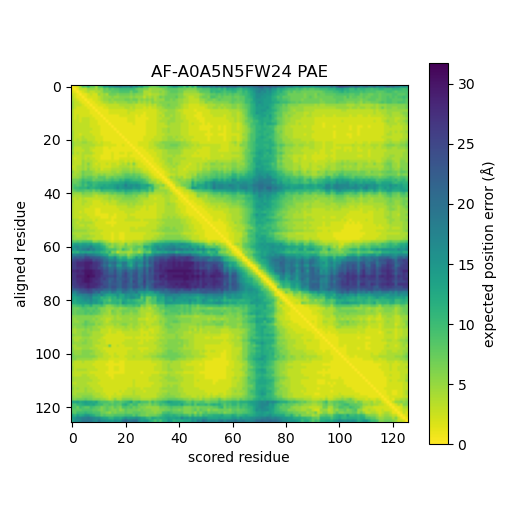 N N . LEU A 1 97 ? 1.079 5.727 12.832 1.00 88.62 97 LEU A N 1
ATOM 755 C CA . LEU A 1 97 ? 1.105 7.197 12.801 1.00 88.62 97 LEU A CA 1
ATOM 756 C C . LEU A 1 97 ? 0.036 7.799 11.881 1.00 88.62 97 LEU A C 1
ATOM 758 O O . LEU A 1 97 ? -0.176 9.014 11.893 1.00 88.62 97 LEU A O 1
ATOM 762 N N . ARG A 1 98 ? -0.598 6.977 11.039 1.00 92.69 98 ARG A N 1
ATOM 763 C CA . ARG A 1 98 ? -1.493 7.421 9.961 1.00 92.69 98 ARG A CA 1
ATOM 764 C C . ARG A 1 98 ? -2.926 6.944 10.136 1.00 92.69 98 ARG A C 1
ATOM 766 O O . ARG A 1 98 ? -3.841 7.674 9.762 1.00 92.69 98 ARG A O 1
ATOM 773 N N . LEU A 1 99 ? -3.114 5.750 10.692 1.00 92.62 99 LEU A N 1
ATOM 774 C CA . LEU A 1 99 ? -4.412 5.123 10.903 1.00 92.62 99 LEU A CA 1
ATOM 775 C C . LEU A 1 99 ? -4.971 5.476 12.285 1.00 92.62 99 LEU A C 1
ATOM 777 O O . LEU A 1 99 ? -4.318 5.270 13.304 1.00 92.62 99 LEU A O 1
ATOM 781 N N . LYS A 1 100 ? -6.205 5.978 12.311 1.00 93.06 100 LYS A N 1
ATOM 782 C CA . LYS A 1 100 ? -6.986 6.240 13.522 1.00 93.06 100 LYS A CA 1
ATOM 783 C C . LYS A 1 100 ? -8.345 5.569 13.396 1.00 93.06 100 LYS A C 1
ATOM 785 O O . LYS A 1 100 ? -8.912 5.533 12.304 1.00 93.06 100 LYS A O 1
ATOM 790 N N . ASP A 1 101 ? -8.859 5.060 14.508 1.00 93.44 101 ASP A N 1
ATOM 791 C CA . ASP A 1 101 ? -10.187 4.453 14.528 1.00 93.44 101 ASP A CA 1
ATOM 792 C C . ASP A 1 101 ? -11.265 5.468 14.125 1.00 93.44 101 ASP A C 1
ATOM 794 O O . ASP A 1 101 ? -11.193 6.648 14.478 1.00 93.44 101 ASP A O 1
ATOM 798 N N . GLY A 1 102 ? -12.225 5.020 13.315 1.00 94.88 102 GLY A N 1
ATOM 799 C CA . GLY A 1 102 ? -13.330 5.845 12.830 1.00 94.88 102 GLY A CA 1
ATOM 800 C C . GLY A 1 102 ? -12.980 6.835 11.713 1.00 94.88 102 GLY A C 1
ATOM 801 O O . GLY A 1 102 ? -13.872 7.542 11.242 1.00 94.88 102 GLY A O 1
ATOM 802 N N . MET A 1 103 ? -11.729 6.899 11.243 1.00 96.56 103 MET A N 1
ATOM 803 C CA . MET A 1 103 ? -11.364 7.805 10.148 1.00 96.56 103 MET A CA 1
ATOM 804 C C . MET A 1 103 ? -11.882 7.314 8.790 1.00 96.56 103 MET A C 1
ATOM 806 O O . MET A 1 103 ? -12.002 6.109 8.552 1.00 96.56 103 MET A O 1
ATOM 810 N N . THR A 1 104 ? -12.142 8.237 7.864 1.00 98.00 104 THR A N 1
ATOM 811 C CA . THR A 1 104 ? -12.499 7.874 6.485 1.00 98.00 104 THR A CA 1
ATOM 812 C C . THR A 1 104 ? -11.262 7.575 5.635 1.00 98.00 104 THR A C 1
ATOM 814 O O . THR A 1 104 ? -10.146 7.996 5.956 1.00 98.00 104 THR A O 1
ATOM 817 N N . PHE A 1 105 ? -11.450 6.902 4.498 1.00 97.94 105 PHE A N 1
ATOM 818 C CA . PHE A 1 105 ? -10.400 6.747 3.493 1.00 97.94 105 PHE A CA 1
ATOM 819 C C . PHE A 1 105 ? -9.862 8.109 3.026 1.00 97.94 105 PHE A C 1
ATOM 821 O O . PHE A 1 105 ? -8.653 8.252 2.856 1.00 97.94 105 PHE A O 1
ATOM 828 N N . ALA A 1 106 ? -10.721 9.128 2.894 1.00 98.25 106 ALA A N 1
ATOM 829 C CA . ALA A 1 106 ? -10.291 10.489 2.571 1.00 98.25 106 ALA A CA 1
ATOM 830 C C . ALA A 1 106 ? -9.303 11.052 3.596 1.00 98.25 106 ALA A C 1
ATOM 832 O O . ALA A 1 106 ? -8.249 11.581 3.230 1.00 98.25 106 ALA A O 1
ATOM 833 N N . ASP A 1 107 ? -9.615 10.897 4.882 1.00 98.12 107 ASP A N 1
ATOM 834 C CA . ASP A 1 107 ? -8.736 11.338 5.961 1.00 98.12 107 ASP A CA 1
ATOM 835 C C . ASP A 1 107 ? -7.413 10.571 5.940 1.00 98.12 107 ASP A C 1
ATOM 837 O O . ASP A 1 107 ? -6.345 11.178 6.054 1.00 98.12 107 ASP A O 1
ATOM 841 N N . PHE A 1 108 ? -7.474 9.250 5.749 1.00 97.12 108 PHE A N 1
ATOM 842 C CA . PHE A 1 108 ? -6.297 8.385 5.727 1.00 97.12 108 PHE A CA 1
ATOM 843 C C . PHE A 1 108 ? -5.382 8.709 4.548 1.00 97.12 108 PHE A C 1
ATOM 845 O O . PHE A 1 108 ? -4.169 8.843 4.728 1.00 97.12 108 PHE A O 1
ATOM 852 N N . SER A 1 109 ? -5.956 8.900 3.359 1.00 96.88 109 SER A N 1
ATOM 853 C CA . SER A 1 109 ? -5.225 9.311 2.163 1.00 96.88 109 SER A CA 1
ATOM 854 C C . SER A 1 109 ? -4.548 10.658 2.391 1.00 96.88 109 SER A C 1
ATOM 856 O O . SER A 1 109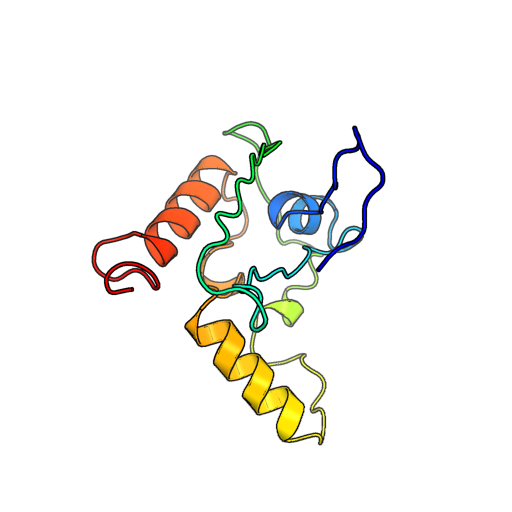 ? -3.354 10.785 2.141 1.00 96.88 109 SER A O 1
ATOM 858 N N . ARG A 1 110 ? -5.263 11.651 2.935 1.00 96.62 110 ARG A N 1
ATOM 859 C CA . ARG A 1 110 ? -4.702 12.983 3.210 1.00 96.62 110 ARG A CA 1
ATOM 860 C C . ARG A 1 110 ? -3.537 12.923 4.199 1.00 96.62 110 ARG A C 1
ATOM 862 O O . ARG A 1 110 ? -2.500 13.537 3.954 1.00 96.62 110 ARG A O 1
ATOM 869 N N . VAL A 1 111 ? -3.691 12.196 5.308 1.00 95.88 111 VAL A N 1
ATOM 870 C CA . VAL A 1 111 ? -2.631 12.037 6.321 1.00 95.88 111 VAL A CA 1
ATOM 871 C C . VAL A 1 111 ? -1.427 11.300 5.735 1.00 95.88 111 VAL A C 1
ATOM 873 O O . VAL A 1 111 ? -0.296 11.752 5.910 1.00 95.88 111 VAL A O 1
ATOM 876 N N . THR A 1 112 ? -1.662 10.216 4.993 1.00 95.00 112 THR A N 1
ATOM 877 C CA . THR A 1 112 ? -0.601 9.420 4.363 1.00 95.00 112 THR A CA 1
ATOM 878 C C . THR A 1 112 ? 0.176 10.240 3.340 1.00 95.00 112 THR A C 1
ATOM 880 O O . THR A 1 112 ? 1.396 10.353 3.450 1.00 95.00 112 THR A O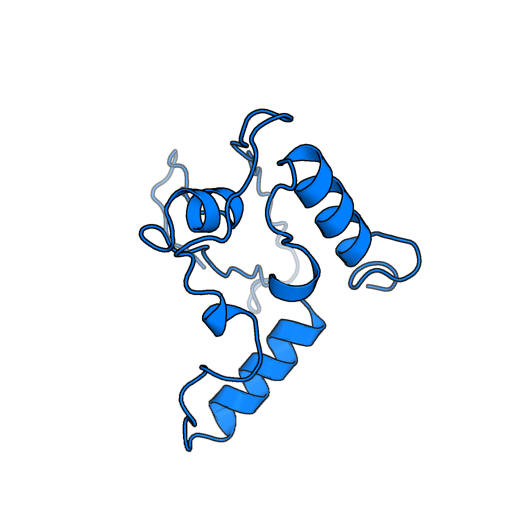 1
ATOM 883 N N . THR A 1 113 ? -0.507 10.897 2.400 1.00 94.44 113 THR A N 1
ATOM 884 C CA . THR A 1 113 ? 0.135 11.756 1.395 1.00 94.44 113 THR A CA 1
ATOM 885 C C . THR A 1 113 ? 0.923 12.890 2.048 1.00 94.44 113 THR A C 1
ATOM 887 O O . THR A 1 113 ? 2.036 13.174 1.614 1.00 94.44 113 THR A O 1
ATOM 890 N N . LYS A 1 114 ? 0.414 13.499 3.130 1.00 94.19 114 LYS A N 1
ATOM 891 C CA . LYS A 1 114 ? 1.138 14.545 3.868 1.00 94.19 114 LYS A CA 1
ATOM 892 C C . LYS A 1 114 ? 2.430 14.027 4.511 1.00 94.19 114 LYS A C 1
ATOM 894 O O . LYS A 1 114 ? 3.419 14.752 4.507 1.00 94.19 114 LYS A O 1
ATOM 899 N N . GLN A 1 115 ? 2.447 12.807 5.047 1.00 92.25 115 GLN A N 1
ATOM 900 C CA . GLN A 1 115 ? 3.666 12.235 5.636 1.00 92.25 115 GLN A CA 1
ATOM 901 C C . GLN A 1 115 ? 4.726 11.881 4.588 1.00 92.25 115 GLN A C 1
ATOM 903 O O . GLN A 1 115 ? 5.915 11.951 4.885 1.00 92.25 115 GLN A O 1
ATOM 908 N N . TYR A 1 116 ? 4.322 11.552 3.360 1.00 91.56 116 TYR A N 1
ATOM 909 C CA . TYR A 1 116 ? 5.272 11.340 2.269 1.00 91.56 116 TYR A CA 1
ATOM 910 C C . TYR A 1 116 ? 5.749 12.651 1.636 1.00 91.56 116 TYR A C 1
ATOM 912 O O . TYR A 1 116 ? 6.951 12.845 1.492 1.00 91.56 116 TYR A O 1
ATOM 920 N N . TYR A 1 117 ? 4.832 13.552 1.284 1.00 91.19 117 TYR A N 1
ATOM 921 C CA . TYR A 1 117 ? 5.102 14.667 0.364 1.00 91.19 117 TYR A CA 1
ATOM 922 C C . TYR A 1 117 ? 4.785 16.055 0.934 1.00 91.19 117 TYR A C 1
ATOM 924 O O . TYR A 1 117 ? 4.868 17.049 0.219 1.00 91.19 117 TYR A O 1
ATOM 932 N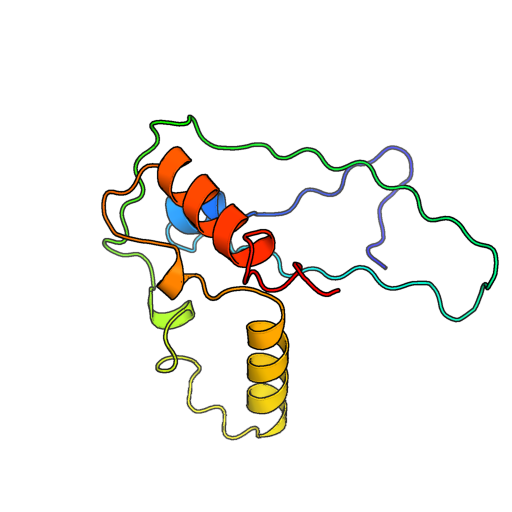 N . GLY A 1 118 ? 4.379 16.157 2.203 1.00 89.50 118 GLY A N 1
ATOM 933 C CA . GLY A 1 118 ? 4.224 17.454 2.862 1.00 89.50 118 GLY A CA 1
ATOM 934 C C . GLY A 1 118 ? 5.562 18.189 2.997 1.00 89.50 118 GLY A C 1
ATOM 935 O O . GLY A 1 118 ? 6.617 17.615 2.752 1.00 89.50 118 GLY A O 1
ATOM 936 N N . GLY A 1 119 ? 5.539 19.447 3.453 1.00 86.31 119 GLY A N 1
ATOM 937 C CA . GLY A 1 119 ? 6.755 20.272 3.575 1.00 86.31 119 GLY A CA 1
ATOM 938 C C . GLY A 1 119 ? 7.873 19.682 4.453 1.00 86.31 119 GLY A C 1
ATOM 939 O O . GLY A 1 119 ? 9.022 20.077 4.316 1.00 86.31 119 GLY A O 1
ATOM 940 N N . SER A 1 120 ? 7.547 18.721 5.321 1.00 84.44 120 SER A N 1
ATOM 941 C CA . SER A 1 120 ? 8.493 17.928 6.119 1.00 84.44 120 SER A CA 1
ATOM 942 C C . SER A 1 120 ? 8.292 16.415 5.925 1.00 84.44 120 SER A C 1
ATOM 944 O O . SER A 1 120 ? 8.472 15.637 6.862 1.00 84.44 120 SER A O 1
ATOM 946 N N . GLY A 1 121 ? 7.778 16.005 4.764 1.00 85.50 121 GLY A N 1
ATOM 947 C CA . GLY A 1 121 ? 7.495 14.608 4.450 1.00 85.50 121 GLY A CA 1
ATOM 948 C C . GLY A 1 121 ? 8.759 13.815 4.117 1.00 85.50 121 GLY A C 1
ATOM 949 O O . GLY A 1 121 ? 9.778 14.377 3.730 1.00 85.50 121 GLY A O 1
ATOM 950 N N . LEU A 1 122 ? 8.691 12.487 4.222 1.00 84.56 122 LEU A N 1
ATOM 951 C CA . LEU A 1 122 ? 9.844 11.597 4.007 1.00 84.56 122 LEU A CA 1
ATOM 952 C C . LEU A 1 122 ? 10.473 11.707 2.605 1.00 84.56 122 LEU A C 1
ATOM 954 O O . LEU A 1 122 ? 11.628 11.333 2.419 1.00 84.56 122 LEU A O 1
ATOM 958 N N . GLN A 1 123 ? 9.720 12.197 1.618 1.00 83.81 123 GLN A N 1
ATOM 959 C CA . GLN A 1 123 ? 10.166 12.379 0.235 1.00 83.81 123 GLN A CA 1
ATOM 960 C C . GLN A 1 123 ? 10.363 13.854 -0.145 1.00 83.81 123 GLN A C 1
ATOM 962 O O . GLN A 1 123 ? 10.619 14.136 -1.308 1.00 83.81 123 GLN A O 1
ATOM 967 N N . SER A 1 124 ? 10.246 14.809 0.786 1.00 76.88 124 SER A N 1
ATOM 968 C CA . SER A 1 124 ? 10.328 16.238 0.439 1.00 76.88 124 SER A CA 1
ATOM 969 C C . SER A 1 124 ? 11.730 16.692 0.010 1.00 76.88 124 SER A C 1
ATOM 971 O O . SER A 1 124 ? 11.850 17.710 -0.658 1.00 76.88 124 SER A O 1
ATOM 973 N N . ASN A 1 125 ? 12.774 15.943 0.387 1.00 67.75 125 ASN A N 1
ATOM 974 C CA . ASN A 1 125 ? 14.188 16.267 0.150 1.00 67.75 125 ASN A CA 1
ATOM 975 C C . ASN A 1 125 ? 14.955 15.125 -0.552 1.00 67.75 125 ASN A C 1
ATOM 977 O O . ASN A 1 125 ? 16.168 15.008 -0.375 1.00 67.75 125 ASN A O 1
ATOM 981 N N . ARG A 1 126 ? 14.248 14.233 -1.256 1.00 65.50 126 ARG A N 1
ATOM 982 C CA . ARG A 1 126 ? 14.834 13.089 -1.971 1.00 65.50 126 ARG A CA 1
ATOM 983 C C . ARG A 1 126 ? 14.900 13.310 -3.472 1.00 65.50 126 ARG A C 1
ATOM 985 O O . ARG A 1 126 ? 14.018 14.019 -3.999 1.00 65.50 126 ARG A O 1
#

InterPro domains:
  IPR027443 Isopenicillin N synthase-like superfamily [G3DSA:2.60.120.330] (1-84)

Foldseek 3Di:
DDDDDPPDDDDFDDPVNCQVVLNPHDGDDDDDDDDPVDDPDDDDDDDDDDDDDQQAWGACVSRPCVVQDPPPPPVPVDPVVVVVVVVVCLQQPGPVQQDDGGDGPNSSVVSRCCQCDNCPHSPVPD

Organism: NCBI:txid2448454

Mean predicted aligned error: 7.49 Å

Solvent-accessible surface area (backbone atoms only — not comparable to full-atom values): 8247 Å² total; per-residue (Å²): 130,90,85,74,63,87,99,63,84,89,86,77,49,46,62,69,52,13,54,76,49,46,61,76,38,64,50,60,88,83,85,86,76,81,64,90,89,52,94,87,68,87,86,86,82,88,85,84,84,90,72,79,57,56,80,42,63,43,64,52,78,85,35,74,62,47,82,43,44,100,75,53,63,64,90,63,94,46,74,68,60,56,52,53,51,54,57,46,54,69,69,46,81,54,57,59,84,45,61,56,71,70,36,29,44,48,55,38,51,53,46,45,51,38,50,39,64,26,100,85,14,68,51,58,88,111

Radius of gyration: 16.95 Å; Cα contacts (8 Å, |Δi|>4): 107; chains: 1; bounding box: 40×33×42 Å

Sequence (126 aa):
MVKASPESFIIQVGESADIISRGKLQATLRSLCRPSKFDNLSRETFVVFLQPAWNKTFSVTDYPMNMGTSSEIKQVDDPDQSKLTEEIQKIVPPLALRLKDGMTFADFSRVTTKQYYGGSGLQSNR

pLDDT: mean 84.1, std 14.92, range [38.41, 98.25]

Secondary structure (DSSP, 8-state):
-----TT-------HHHHHHHTTSS----------TT-SS-------------TT-B---TT--GGGTSTT-S---S-HHHHHHHHHHHTTS--GGGT--TT-BHHHHHHHHHHHHHSTT-TTTT-